Protein AF-G8HWZ5-F1 (afdb_monomer_lite)

InterPro domains:
  IPR032675 Leucine-rich repeat domain superfamily [G3DSA:3.80.10.10] (2-60)

Foldseek 3Di:
DPPDADALAPVQLVCLQPPDVVPDDDPDDQQVQAHCPDPVRGGPRSNPDDDDPCVRCVVVVVVVVVVVVVVVVVVVVVVCVVVVVVVVD

Radius of gyration: 23.53 Å; chains: 1; bounding box: 60×20×60 Å

Sequence (89 aa):
PSNNNFVCSCEFVSFFTHDVDHFITIRDNRHNYVCDTPFTLRGDAVDSVRLSVFECYLIPAVLVLCSLIIIVLGLIVVICYKFHIIWYL

Structure (mmCIF, N/CA/C/O backbone):
data_AF-G8HWZ5-F1
#
_entry.id   AF-G8HWZ5-F1
#
loop_
_atom_site.group_PDB
_atom_site.id
_atom_site.type_symbol
_atom_site.label_atom_id
_atom_site.label_alt_id
_atom_site.label_comp_id
_atom_site.label_asym_id
_atom_site.label_entity_id
_atom_site.label_seq_id
_atom_site.pdbx_PDB_ins_code
_atom_site.Cartn_x
_atom_site.Cartn_y
_atom_site.Cartn_z
_atom_site.occupancy
_atom_site.B_iso_or_equiv
_atom_site.auth_seq_id
_atom_site.auth_comp_id
_atom_site.auth_asym_id
_atom_site.auth_atom_id
_atom_site.pdbx_PDB_model_num
ATOM 1 N N . PRO A 1 1 ? -21.242 -3.967 22.590 1.00 51.53 1 PRO A N 1
ATOM 2 C CA . PRO A 1 1 ? -20.161 -3.886 21.580 1.00 51.53 1 PRO A CA 1
ATOM 3 C C . PRO A 1 1 ? -20.033 -5.215 20.825 1.00 51.53 1 PRO A C 1
ATOM 5 O O . PRO A 1 1 ? -19.814 -6.251 21.445 1.00 51.53 1 PRO A O 1
ATOM 8 N N . SER A 1 2 ? -20.243 -5.201 19.510 1.00 56.06 2 SER A N 1
ATOM 9 C CA . SER A 1 2 ? -19.944 -6.340 18.639 1.00 56.06 2 SER A CA 1
ATOM 10 C C . SER A 1 2 ? -18.441 -6.618 18.681 1.00 56.06 2 SER A C 1
ATOM 12 O O . SER A 1 2 ? -17.650 -5.756 18.306 1.00 56.06 2 SER A O 1
ATOM 14 N N . ASN A 1 3 ? -18.049 -7.790 19.178 1.00 70.81 3 ASN A N 1
ATOM 15 C CA . ASN A 1 3 ? -16.650 -8.166 19.381 1.00 70.81 3 ASN A CA 1
ATOM 16 C C . ASN A 1 3 ? -16.029 -8.681 18.070 1.00 70.81 3 ASN A C 1
ATOM 18 O O . ASN A 1 3 ? -15.742 -9.868 17.934 1.00 70.81 3 ASN A O 1
ATOM 22 N N . ASN A 1 4 ? -15.920 -7.793 17.080 1.00 84.25 4 ASN A N 1
ATOM 23 C CA . ASN A 1 4 ?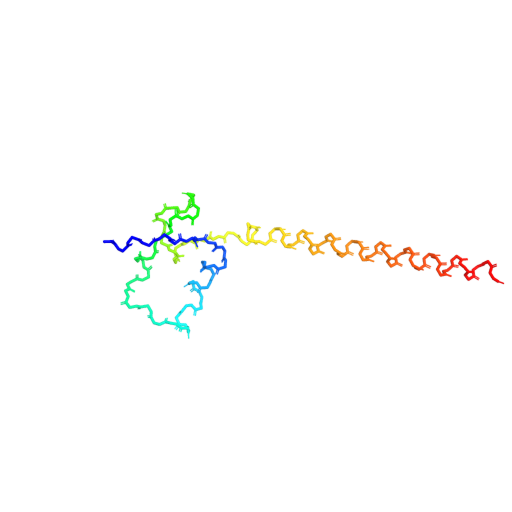 -15.330 -8.085 15.778 1.00 84.25 4 ASN A CA 1
ATOM 24 C C . ASN A 1 4 ? -13.879 -7.603 15.753 1.00 84.25 4 ASN A C 1
ATOM 26 O O . ASN A 1 4 ? -13.604 -6.454 16.089 1.00 84.25 4 ASN A O 1
ATOM 30 N N . ASN A 1 5 ? -12.968 -8.457 15.294 1.00 91.50 5 ASN A N 1
ATOM 31 C CA . ASN A 1 5 ? -11.554 -8.111 15.187 1.00 91.50 5 ASN A CA 1
ATOM 32 C C . ASN A 1 5 ? -11.257 -7.591 13.778 1.00 91.50 5 ASN A C 1
ATOM 34 O O . ASN A 1 5 ? -10.864 -8.354 12.896 1.00 91.50 5 ASN A O 1
ATOM 38 N N . PHE A 1 6 ? -11.490 -6.298 13.548 1.00 92.75 6 PHE A N 1
ATOM 39 C CA . PHE A 1 6 ? -11.214 -5.683 12.252 1.00 92.75 6 PHE A CA 1
ATOM 40 C C . PHE A 1 6 ? -9.713 -5.445 12.064 1.00 92.75 6 PHE A C 1
ATOM 42 O O . PHE A 1 6 ? -9.046 -4.853 12.915 1.00 92.75 6 PHE A O 1
ATOM 49 N N . VAL A 1 7 ? -9.187 -5.888 10.923 1.00 94.94 7 VAL A N 1
ATOM 50 C CA . VAL A 1 7 ? -7.800 -5.641 10.521 1.00 94.94 7 VAL A CA 1
ATOM 51 C C . VAL A 1 7 ? -7.773 -4.430 9.593 1.00 94.94 7 VAL A C 1
ATOM 53 O O . VAL A 1 7 ? -8.234 -4.496 8.457 1.00 94.94 7 VAL A O 1
ATOM 56 N N . CYS A 1 8 ? -7.216 -3.322 10.067 1.00 94.38 8 CYS A N 1
ATOM 57 C CA . CYS A 1 8 ? -7.099 -2.070 9.330 1.00 94.38 8 CYS A CA 1
ATOM 58 C C . CYS A 1 8 ? -5.864 -2.068 8.434 1.00 94.38 8 CYS A C 1
ATOM 60 O O . CYS A 1 8 ? -4.881 -1.369 8.672 1.00 94.38 8 CYS A O 1
ATOM 62 N N . SER A 1 9 ? -5.930 -2.902 7.397 1.00 92.50 9 SER A N 1
ATOM 63 C CA . SER A 1 9 ? -4.991 -2.883 6.283 1.00 92.50 9 SER A CA 1
ATOM 64 C C . SER A 1 9 ? -5.301 -1.730 5.325 1.00 92.50 9 SER A C 1
ATOM 66 O O . SER A 1 9 ? -6.419 -1.213 5.283 1.00 92.50 9 SER A O 1
ATOM 68 N N . CYS A 1 10 ? -4.317 -1.357 4.508 1.00 92.50 10 CYS A N 1
ATOM 69 C CA . CYS A 1 10 ? -4.471 -0.336 3.471 1.00 92.50 10 CYS A CA 1
ATOM 70 C C . CYS A 1 10 ? -5.653 -0.602 2.534 1.00 92.50 10 CYS A C 1
ATOM 72 O O . CYS A 1 10 ? -6.429 0.305 2.245 1.00 92.50 10 CYS A O 1
ATOM 74 N N . GLU A 1 11 ? -5.804 -1.849 2.089 1.00 90.62 11 GLU A N 1
ATOM 75 C CA . GLU A 1 11 ? -6.882 -2.256 1.188 1.00 90.62 11 GLU A CA 1
ATOM 76 C C . GLU A 1 11 ? -8.246 -2.141 1.872 1.00 90.62 11 GLU A C 1
ATOM 78 O O . GLU A 1 11 ? -9.162 -1.527 1.326 1.00 90.62 11 GLU A O 1
ATOM 83 N N . PHE A 1 12 ? -8.363 -2.650 3.103 1.00 92.31 12 PHE A N 1
ATOM 84 C CA . PHE A 1 12 ? -9.624 -2.627 3.833 1.00 92.31 12 PHE A CA 1
ATOM 85 C C . PHE A 1 12 ? -10.059 -1.205 4.188 1.00 92.31 12 PHE A C 1
ATOM 87 O O . PHE A 1 12 ? -11.210 -0.851 3.958 1.00 92.31 12 PHE A O 1
ATOM 94 N N . VAL A 1 13 ? -9.149 -0.366 4.692 1.00 93.00 13 VAL A N 1
ATOM 95 C CA . VAL A 1 13 ? -9.452 1.040 5.006 1.00 93.00 13 VAL A CA 1
ATOM 96 C C . VAL A 1 13 ? -9.825 1.812 3.738 1.00 93.00 13 VAL A C 1
ATOM 98 O O . VAL A 1 13 ? -10.784 2.584 3.758 1.00 93.00 13 VAL A O 1
ATOM 101 N N . SER A 1 14 ? -9.124 1.585 2.619 1.00 91.38 14 SER A N 1
ATOM 102 C CA . SER A 1 14 ? -9.452 2.215 1.333 1.00 91.38 14 SER A CA 1
ATOM 103 C C . SER A 1 14 ? -10.856 1.838 0.870 1.00 91.38 14 SER A C 1
ATOM 105 O O . SER A 1 14 ? -11.661 2.731 0.599 1.00 91.38 14 SER A O 1
ATOM 107 N N . PHE A 1 15 ? -11.161 0.538 0.854 1.00 91.50 15 PHE A N 1
ATOM 108 C CA . PHE A 1 15 ? -12.473 0.008 0.492 1.00 91.50 15 PHE A CA 1
ATOM 109 C C . PHE A 1 15 ? -13.572 0.541 1.418 1.00 91.50 15 PHE A C 1
ATOM 111 O O . PHE A 1 15 ? -14.592 1.052 0.959 1.00 91.50 15 PHE A O 1
ATOM 118 N N . PHE A 1 16 ? -13.357 0.476 2.734 1.00 92.00 16 PHE A N 1
ATOM 119 C CA . PHE A 1 16 ? -14.335 0.929 3.718 1.00 92.00 16 PHE A CA 1
ATOM 120 C C . PHE A 1 16 ? -14.594 2.432 3.605 1.00 92.00 16 PHE A C 1
ATOM 122 O O . PHE A 1 16 ? -15.710 2.894 3.808 1.00 92.00 16 PHE A O 1
ATOM 129 N N . THR A 1 17 ? -13.586 3.224 3.253 1.00 89.38 17 THR A N 1
ATOM 130 C CA . THR A 1 17 ? -13.745 4.676 3.127 1.00 89.38 17 THR A CA 1
ATOM 131 C C . THR A 1 17 ? -14.462 5.069 1.835 1.00 89.38 17 THR A C 1
ATOM 133 O O . THR A 1 17 ? -15.326 5.939 1.884 1.00 89.38 17 THR A O 1
ATOM 136 N N . HIS A 1 18 ? -14.142 4.436 0.702 1.00 88.56 18 HIS A N 1
ATOM 137 C CA . HIS A 1 18 ? -14.563 4.926 -0.619 1.00 88.56 18 HIS A CA 1
ATOM 138 C C . HIS A 1 18 ? -15.641 4.082 -1.301 1.00 88.56 18 HIS A C 1
ATOM 140 O O . HIS A 1 18 ? -16.456 4.627 -2.039 1.00 88.56 18 HIS A O 1
ATOM 146 N N . ASP A 1 19 ? -15.659 2.774 -1.059 1.00 90.25 19 ASP A N 1
ATOM 147 C CA . ASP A 1 19 ? -16.366 1.829 -1.925 1.00 90.25 19 ASP A CA 1
ATOM 148 C C . ASP A 1 19 ? -17.495 1.086 -1.215 1.00 90.25 19 ASP A C 1
ATOM 150 O O . ASP A 1 19 ? -18.453 0.660 -1.855 1.00 90.25 19 ASP A O 1
ATOM 154 N N . VAL A 1 20 ? -17.418 0.931 0.107 1.00 90.50 20 VAL A N 1
ATOM 155 C CA . VAL A 1 20 ? -18.324 0.055 0.863 1.00 90.50 20 VAL A CA 1
ATOM 156 C C . VAL A 1 20 ? -19.805 0.367 0.640 1.00 90.50 20 VAL A C 1
ATOM 158 O O . VAL A 1 20 ? -20.580 -0.566 0.455 1.00 90.50 20 VAL A O 1
ATOM 161 N N . ASP A 1 21 ? -20.189 1.643 0.542 1.00 88.94 21 ASP A N 1
ATOM 162 C CA . ASP A 1 21 ? -21.589 2.049 0.351 1.00 88.94 21 ASP A CA 1
ATOM 163 C C . ASP A 1 21 ? -22.121 1.722 -1.056 1.00 88.94 21 ASP A C 1
ATOM 165 O O . ASP A 1 21 ? -23.333 1.628 -1.254 1.00 88.94 21 ASP A O 1
ATOM 169 N N . HIS A 1 22 ? -21.236 1.509 -2.036 1.00 90.00 22 HIS A N 1
ATOM 170 C CA . HIS A 1 22 ? -21.622 1.031 -3.365 1.00 90.00 22 HIS A CA 1
ATOM 171 C C . HIS A 1 22 ? -21.918 -0.472 -3.381 1.00 90.00 22 HIS A C 1
ATOM 173 O O . HIS A 1 22 ? -22.698 -0.932 -4.215 1.00 90.00 22 HIS A O 1
ATOM 179 N N . PHE A 1 23 ? -21.303 -1.242 -2.480 1.00 88.19 23 PHE A N 1
ATOM 180 C CA . PHE A 1 23 ? -21.412 -2.701 -2.467 1.00 88.19 23 PHE A CA 1
ATOM 181 C C . PHE A 1 23 ? -22.386 -3.223 -1.412 1.00 88.19 23 PHE A C 1
ATOM 183 O O . PHE A 1 23 ? -23.039 -4.242 -1.636 1.00 88.19 23 PHE A O 1
ATOM 190 N N . ILE A 1 24 ? -22.485 -2.555 -0.263 1.00 87.88 24 ILE A N 1
ATOM 191 C CA . ILE A 1 24 ? -23.264 -3.016 0.885 1.00 87.88 24 ILE A CA 1
ATOM 192 C C . ILE A 1 24 ? -23.830 -1.850 1.697 1.00 87.88 24 ILE A C 1
ATOM 194 O O . ILE A 1 24 ? -23.165 -0.855 1.960 1.00 87.88 24 ILE A O 1
ATOM 198 N N . THR A 1 25 ? -25.066 -2.007 2.173 1.00 86.81 25 THR A N 1
ATOM 199 C CA . THR A 1 25 ? -25.672 -1.064 3.120 1.00 86.81 25 THR A CA 1
ATOM 200 C C . THR A 1 25 ? -25.249 -1.410 4.544 1.00 86.81 25 THR A C 1
ATOM 202 O O . THR A 1 25 ? -25.638 -2.448 5.086 1.00 86.81 25 THR A O 1
ATOM 205 N N . ILE A 1 26 ? -24.471 -0.528 5.170 1.00 86.50 26 ILE A N 1
ATOM 206 C CA . ILE A 1 26 ? -24.103 -0.649 6.581 1.00 86.50 26 ILE A CA 1
ATOM 207 C C . ILE A 1 26 ? -25.336 -0.314 7.435 1.00 86.50 26 ILE A C 1
ATOM 209 O O . ILE A 1 26 ? -25.883 0.782 7.352 1.00 86.50 26 ILE A O 1
ATOM 213 N N . ARG A 1 27 ? -25.811 -1.286 8.225 1.00 83.44 27 ARG A N 1
ATOM 214 C CA . ARG A 1 27 ? -27.040 -1.143 9.029 1.00 83.44 27 ARG A CA 1
ATOM 215 C C . ARG A 1 27 ? -26.835 -0.326 10.307 1.00 83.44 27 ARG A C 1
ATOM 217 O O . ARG A 1 27 ? -27.770 0.323 10.765 1.00 83.44 27 ARG A O 1
ATOM 224 N N . ASP A 1 28 ? -25.628 -0.373 10.859 1.00 85.44 28 ASP A N 1
ATOM 225 C CA . ASP A 1 28 ? -25.232 0.360 12.060 1.00 85.44 28 ASP A CA 1
ATOM 226 C C . ASP A 1 28 ? -24.364 1.580 11.694 1.00 85.44 28 ASP A C 1
ATOM 228 O O . ASP A 1 28 ? -23.999 1.785 10.539 1.00 85.44 28 ASP A O 1
ATOM 232 N N . ASN A 1 29 ? -24.009 2.417 12.671 1.00 85.81 29 ASN A N 1
ATOM 233 C CA . ASN A 1 29 ? -23.127 3.563 12.425 1.00 85.81 29 ASN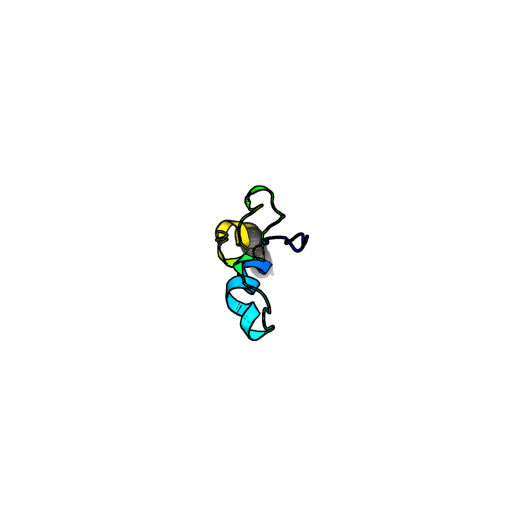 A CA 1
ATOM 234 C C . ASN A 1 29 ? -21.718 3.095 11.997 1.00 85.81 29 ASN A C 1
ATOM 236 O O . ASN A 1 29 ? -21.150 2.213 12.641 1.00 85.81 29 ASN A O 1
ATOM 240 N N . ARG A 1 30 ? -21.115 3.732 10.980 1.00 85.31 30 ARG A N 1
ATOM 241 C CA . ARG A 1 30 ? -19.721 3.494 10.539 1.00 85.31 30 ARG A CA 1
ATOM 242 C C . ARG A 1 30 ? -18.701 3.591 11.679 1.00 85.31 30 ARG A C 1
ATOM 244 O O . ARG A 1 30 ? -17.758 2.810 11.715 1.00 85.31 30 ARG A O 1
ATOM 251 N N . HIS A 1 31 ? -18.957 4.443 12.669 1.00 86.44 31 HIS A N 1
ATOM 252 C CA . HIS A 1 31 ? -18.100 4.591 13.850 1.00 86.44 31 HIS A CA 1
ATOM 253 C C . HIS A 1 31 ? -18.098 3.364 14.780 1.00 86.44 31 HIS A C 1
ATOM 255 O O . HIS A 1 31 ? -17.241 3.257 15.652 1.00 86.44 31 HIS A O 1
ATOM 261 N N . ASN A 1 32 ? -19.039 2.423 14.619 1.00 89.69 32 ASN A N 1
ATOM 262 C CA . ASN A 1 32 ? -19.054 1.177 15.393 1.00 89.69 32 ASN A CA 1
ATOM 263 C C . ASN A 1 32 ? -18.044 0.142 14.862 1.00 89.69 32 ASN A C 1
ATOM 265 O O . ASN A 1 32 ? -17.849 -0.900 15.491 1.00 89.69 32 ASN A O 1
ATOM 269 N N . TYR A 1 33 ? -17.419 0.409 13.713 1.00 90.69 33 TYR A N 1
ATOM 270 C CA . TYR A 1 33 ? -16.402 -0.437 13.104 1.00 90.69 33 TYR A CA 1
ATOM 271 C C . TYR A 1 33 ? -15.036 0.083 13.537 1.00 90.69 33 TYR A C 1
ATOM 273 O O . TYR A 1 33 ? -14.580 1.126 13.072 1.00 90.69 33 TYR A O 1
ATOM 281 N N . VAL A 1 34 ? -14.410 -0.635 14.467 1.00 93.75 34 VAL A N 1
ATOM 282 C CA . VAL A 1 34 ? -13.190 -0.202 15.155 1.00 93.75 34 VAL A CA 1
ATOM 283 C C . VAL A 1 34 ? -12.059 -1.178 14.873 1.00 93.75 34 VAL A C 1
ATOM 285 O O . VAL A 1 34 ? -12.232 -2.389 14.994 1.00 93.75 34 VAL A O 1
ATOM 288 N N . CYS A 1 35 ? -10.899 -0.654 14.507 1.00 94.69 35 CYS A N 1
ATOM 289 C CA . CYS A 1 35 ? -9.699 -1.433 14.261 1.00 94.69 35 CYS A CA 1
ATOM 290 C C . CYS A 1 35 ? -9.273 -2.192 15.526 1.00 94.69 35 CYS A C 1
ATOM 292 O O . CYS A 1 35 ? -9.132 -1.612 16.603 1.00 94.69 35 CYS A O 1
ATOM 294 N N . ASP A 1 36 ? -9.010 -3.488 15.388 1.00 95.38 36 ASP A N 1
ATOM 295 C CA . ASP A 1 36 ? -8.363 -4.295 16.424 1.00 95.38 36 ASP A CA 1
ATOM 296 C C . ASP A 1 36 ? -6.867 -4.489 16.132 1.00 95.38 36 ASP A C 1
ATOM 298 O O . ASP A 1 36 ? -6.045 -4.510 17.048 1.00 95.38 36 ASP A O 1
ATOM 302 N N . THR A 1 37 ? -6.511 -4.606 14.851 1.00 92.44 37 THR A N 1
ATOM 303 C CA . THR A 1 37 ? -5.144 -4.842 14.367 1.00 92.44 37 THR A CA 1
ATOM 304 C C . THR A 1 37 ? -4.845 -3.898 13.196 1.00 92.44 37 THR A C 1
ATOM 306 O O . THR A 1 37 ? -5.736 -3.688 12.375 1.00 92.44 37 THR A O 1
ATOM 309 N N . PRO A 1 38 ? -3.617 -3.367 13.039 1.00 92.00 38 PRO A N 1
ATOM 310 C CA . PRO A 1 38 ? -2.451 -3.492 13.921 1.00 92.00 38 PRO A CA 1
ATOM 311 C C . PRO A 1 38 ? -2.612 -2.729 15.243 1.00 92.00 38 PRO A C 1
ATOM 313 O O . PRO A 1 38 ? -3.451 -1.843 15.362 1.00 92.00 38 PRO A O 1
ATOM 316 N N . PHE A 1 39 ? -1.774 -3.056 16.234 1.00 90.50 39 PHE A N 1
ATOM 317 C CA . PHE A 1 39 ? -1.829 -2.449 17.573 1.00 90.50 39 PHE A CA 1
ATOM 318 C C . PHE A 1 39 ? -1.745 -0.914 17.552 1.00 90.50 39 PHE A C 1
ATOM 320 O O . PHE A 1 39 ? -2.363 -0.261 18.383 1.00 90.50 39 PHE A O 1
ATOM 327 N N . THR A 1 40 ? -1.025 -0.337 16.586 1.00 90.81 40 THR A N 1
ATOM 328 C CA . THR A 1 40 ? -0.887 1.118 16.411 1.00 90.81 40 THR A CA 1
ATOM 329 C C . THR A 1 40 ? -2.186 1.827 16.043 1.00 90.81 40 THR A C 1
ATOM 331 O O . THR A 1 40 ? -2.278 3.027 16.260 1.00 90.81 40 THR A O 1
ATOM 334 N N . LEU A 1 41 ? -3.158 1.100 15.488 1.00 93.06 41 LEU A N 1
ATOM 335 C CA . LEU A 1 41 ? -4.467 1.611 15.078 1.00 93.06 41 LEU A CA 1
ATOM 336 C C . LEU A 1 41 ? -5.591 1.064 15.964 1.00 93.06 41 LEU A C 1
ATOM 338 O O . LEU A 1 41 ? -6.765 1.293 15.697 1.00 93.06 41 LEU A O 1
ATOM 342 N N . ARG A 1 42 ? -5.262 0.275 16.994 1.00 93.56 42 ARG A N 1
ATOM 343 C CA . ARG A 1 42 ? -6.268 -0.390 17.819 1.00 93.56 42 ARG A CA 1
ATOM 344 C C . ARG A 1 42 ? -7.115 0.649 18.554 1.00 93.56 42 ARG A C 1
ATOM 346 O O . ARG A 1 42 ? -6.587 1.440 19.329 1.00 93.56 42 ARG A O 1
ATOM 353 N N . GLY A 1 43 ? -8.431 0.566 18.384 1.00 91.88 43 GLY A N 1
ATOM 354 C CA . GLY A 1 43 ? -9.386 1.497 18.987 1.00 91.88 43 GLY A CA 1
ATOM 355 C C . GLY A 1 43 ? -9.820 2.638 18.065 1.00 91.88 43 GLY A C 1
ATOM 356 O O . GLY A 1 43 ? -10.827 3.280 18.364 1.00 91.88 43 GLY A O 1
ATOM 357 N N . ASP A 1 44 ? -9.143 2.840 16.932 1.00 93.00 44 ASP A N 1
ATOM 358 C CA . ASP A 1 44 ? -9.538 3.845 15.946 1.00 93.00 44 ASP A CA 1
ATOM 359 C C . ASP A 1 44 ? -10.70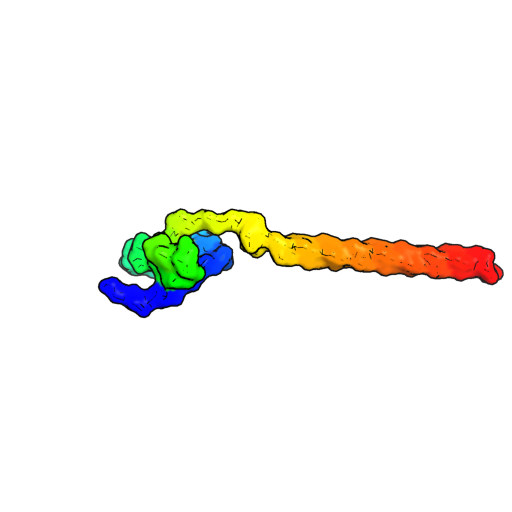8 3.347 15.091 1.00 93.00 44 ASP A C 1
ATOM 361 O O . ASP A 1 44 ? -10.786 2.169 14.726 1.00 93.00 44 ASP A O 1
ATOM 365 N N . ALA A 1 45 ? -11.631 4.245 14.742 1.00 92.69 45 ALA A N 1
ATOM 366 C CA . ALA A 1 45 ? -12.708 3.920 13.813 1.00 92.69 45 ALA A CA 1
ATOM 367 C C . ALA A 1 45 ? -12.144 3.753 12.394 1.00 92.69 45 ALA A C 1
ATOM 369 O O . ALA A 1 45 ? -11.338 4.573 11.946 1.00 92.69 45 ALA A O 1
ATOM 370 N N . VAL A 1 46 ? -12.582 2.721 11.671 1.00 92.44 46 VAL A N 1
ATOM 371 C CA . VAL A 1 46 ? -12.046 2.364 10.342 1.00 92.44 46 VAL A CA 1
ATOM 372 C C . VAL A 1 46 ? -12.139 3.531 9.346 1.00 92.44 46 VAL A C 1
ATOM 374 O O . VAL A 1 46 ? -11.245 3.703 8.523 1.00 92.44 46 VAL A O 1
ATOM 377 N N . ASP A 1 47 ? -13.184 4.356 9.433 1.00 89.31 47 ASP A N 1
ATOM 378 C CA . ASP A 1 47 ? -13.410 5.530 8.575 1.00 89.31 47 ASP A CA 1
ATOM 379 C C . ASP A 1 47 ? -12.573 6.767 8.955 1.00 89.31 47 ASP A C 1
ATOM 381 O O . ASP A 1 47 ? -12.429 7.698 8.156 1.00 89.31 47 ASP A O 1
ATOM 385 N N . SER A 1 48 ? -11.998 6.775 10.158 1.00 89.12 48 SER A N 1
ATOM 386 C CA . SER A 1 48 ? -11.123 7.840 10.656 1.00 89.12 48 SER A CA 1
ATOM 387 C C . SER A 1 48 ? -9.640 7.585 10.370 1.00 89.12 48 SER A C 1
ATOM 389 O O . SER A 1 48 ? -8.843 8.526 10.341 1.00 89.12 48 SER A O 1
ATOM 391 N N . VAL A 1 49 ? -9.264 6.329 10.105 1.00 91.06 49 VAL A N 1
ATOM 392 C CA . VAL A 1 49 ? -7.877 5.937 9.843 1.00 91.06 49 VAL A CA 1
ATOM 393 C C . VAL A 1 49 ? -7.396 6.503 8.507 1.00 91.06 49 VAL A C 1
ATOM 395 O O . VAL A 1 49 ? -7.976 6.276 7.445 1.00 91.06 49 VAL A O 1
ATOM 398 N N . ARG A 1 50 ? -6.262 7.207 8.545 1.00 85.38 50 ARG A N 1
ATOM 399 C CA . ARG A 1 50 ? -5.558 7.701 7.355 1.00 85.38 50 ARG A CA 1
ATOM 400 C C . ARG A 1 50 ? -4.192 7.035 7.261 1.00 85.38 50 ARG A C 1
ATOM 402 O O . ARG A 1 50 ? -3.228 7.478 7.876 1.00 85.38 50 ARG A O 1
ATOM 409 N N . LEU A 1 51 ? -4.121 5.960 6.482 1.00 84.69 51 LEU A N 1
ATOM 410 C CA . LEU A 1 51 ? -2.861 5.293 6.159 1.00 84.69 51 LEU A CA 1
ATOM 411 C C . LEU A 1 51 ? -2.115 6.087 5.082 1.00 84.69 51 LEU A C 1
ATOM 413 O O . LEU A 1 51 ? -2.703 6.531 4.095 1.00 84.69 51 LEU A O 1
ATOM 417 N N . SER A 1 52 ? -0.811 6.274 5.276 1.00 81.69 52 SER A N 1
ATOM 418 C CA . SER A 1 52 ? 0.032 6.941 4.286 1.00 81.69 52 SER A CA 1
ATOM 419 C C . SER A 1 52 ? 0.183 6.065 3.044 1.00 81.69 52 SER A C 1
ATOM 421 O O . SER A 1 52 ? 0.466 4.872 3.144 1.00 81.69 52 SER A O 1
ATOM 423 N N . VAL A 1 53 ? 0.074 6.668 1.859 1.00 73.81 53 VAL A N 1
ATOM 424 C CA . VAL A 1 53 ? 0.314 5.985 0.574 1.00 73.81 53 VAL A CA 1
ATOM 425 C C . VAL A 1 53 ? 1.718 5.372 0.542 1.00 73.81 53 VAL A C 1
ATOM 427 O O . VAL A 1 53 ? 1.911 4.295 -0.012 1.00 73.81 53 VAL A O 1
ATOM 430 N N . PHE A 1 54 ? 2.694 6.009 1.192 1.00 74.56 54 PHE A N 1
ATOM 431 C CA . PHE A 1 54 ? 4.049 5.474 1.284 1.00 74.56 54 PHE A CA 1
ATOM 432 C C . PHE A 1 54 ? 4.096 4.139 2.040 1.00 74.56 54 PHE A C 1
ATOM 434 O O . PHE A 1 54 ? 4.696 3.198 1.537 1.00 74.56 54 PHE A O 1
ATOM 441 N N . GLU A 1 55 ? 3.408 4.013 3.178 1.00 78.94 55 GLU A N 1
ATOM 442 C CA . GLU A 1 55 ? 3.327 2.750 3.938 1.00 78.94 55 GLU A CA 1
ATOM 443 C C . GLU A 1 55 ? 2.675 1.639 3.100 1.00 78.94 55 GLU A C 1
ATOM 445 O O . GLU A 1 55 ? 3.139 0.501 3.079 1.00 78.94 55 GLU A O 1
ATOM 450 N N . CYS A 1 56 ? 1.626 1.983 2.348 1.00 86.81 56 CYS A N 1
ATOM 451 C CA . CYS A 1 56 ? 0.849 1.017 1.575 1.00 86.81 56 CYS A CA 1
ATOM 452 C C . CYS A 1 56 ? 1.521 0.567 0.270 1.00 86.81 56 CYS A C 1
ATOM 454 O O . CYS A 1 56 ? 1.304 -0.561 -0.171 1.00 86.81 56 CYS A O 1
ATOM 456 N N . TYR A 1 57 ? 2.319 1.433 -0.364 1.00 87.50 57 TYR A N 1
ATOM 457 C CA . TYR A 1 57 ? 2.835 1.203 -1.717 1.00 87.50 57 TYR A CA 1
ATOM 458 C C . TYR A 1 57 ? 4.364 1.143 -1.824 1.00 87.50 57 TYR A C 1
ATOM 460 O O . TYR A 1 57 ? 4.871 0.912 -2.919 1.00 87.50 57 TYR A O 1
ATOM 468 N N . LEU A 1 58 ? 5.124 1.284 -0.734 1.00 88.19 58 LEU A N 1
ATOM 469 C CA . LEU A 1 58 ? 6.591 1.232 -0.793 1.00 88.19 58 LEU A CA 1
ATOM 470 C C . LEU A 1 58 ? 7.111 -0.109 -1.322 1.00 88.19 58 LEU A C 1
ATOM 472 O O . LEU A 1 58 ? 7.922 -0.132 -2.244 1.00 88.19 58 LEU A O 1
ATOM 4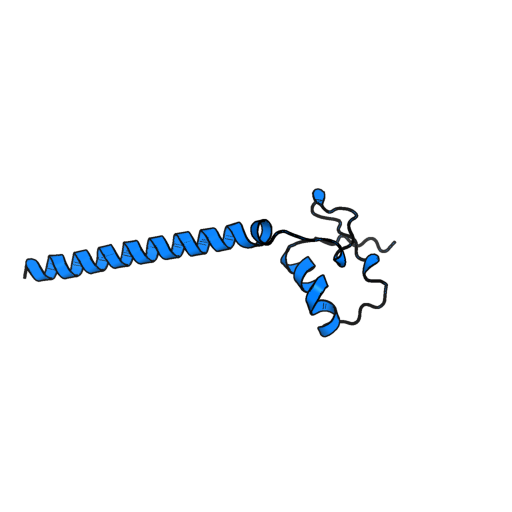76 N N . ILE A 1 59 ? 6.616 -1.228 -0.790 1.00 88.00 59 ILE A N 1
ATOM 477 C CA . ILE A 1 59 ? 7.045 -2.569 -1.214 1.00 88.00 59 ILE A CA 1
ATOM 478 C C . ILE A 1 59 ? 6.751 -2.819 -2.705 1.00 88.00 59 ILE A C 1
ATOM 480 O O . ILE A 1 59 ? 7.692 -3.138 -3.440 1.00 88.00 59 ILE A O 1
ATOM 484 N N . PRO A 1 60 ? 5.503 -2.666 -3.200 1.00 88.25 60 PRO A N 1
ATOM 485 C CA . PRO A 1 60 ? 5.226 -2.883 -4.618 1.00 88.25 60 PRO A CA 1
ATOM 486 C C . PRO A 1 60 ? 5.963 -1.881 -5.514 1.00 88.25 60 PRO A C 1
ATOM 488 O O . PRO A 1 60 ? 6.442 -2.272 -6.576 1.00 88.25 60 PRO A O 1
ATOM 491 N N . ALA A 1 61 ? 6.133 -0.622 -5.093 1.00 89.56 61 ALA A N 1
ATOM 492 C CA . ALA A 1 61 ? 6.892 0.364 -5.859 1.00 89.56 61 ALA A CA 1
ATOM 493 C C . ALA A 1 61 ? 8.366 -0.038 -6.024 1.00 89.56 61 ALA A C 1
ATOM 495 O O . ALA A 1 61 ? 8.899 0.022 -7.134 1.00 89.56 61 ALA A O 1
ATOM 496 N N . VAL A 1 62 ? 9.017 -0.498 -4.949 1.00 92.44 62 VAL A N 1
ATOM 497 C CA . VAL A 1 62 ? 10.401 -0.996 -5.001 1.00 92.44 62 VAL A CA 1
ATOM 498 C C . VAL A 1 62 ? 10.498 -2.216 -5.914 1.00 92.44 62 VAL A C 1
ATOM 500 O O . VAL A 1 62 ? 11.401 -2.288 -6.743 1.00 92.44 62 VAL A O 1
ATOM 503 N N . LEU A 1 63 ? 9.548 -3.148 -5.827 1.00 94.75 63 LEU A N 1
ATOM 504 C CA . LEU A 1 63 ? 9.535 -4.341 -6.672 1.00 94.75 63 LEU A CA 1
ATOM 505 C C . LEU A 1 63 ? 9.398 -3.997 -8.164 1.00 94.75 63 LEU A C 1
ATOM 507 O O . LEU A 1 63 ? 10.129 -4.548 -8.992 1.00 94.75 63 LEU A O 1
ATOM 511 N N . VAL A 1 64 ? 8.515 -3.058 -8.512 1.00 95.38 64 VAL A N 1
ATOM 512 C CA . VAL A 1 64 ? 8.367 -2.552 -9.886 1.00 95.38 64 VAL A CA 1
ATOM 513 C C . VAL A 1 64 ? 9.662 -1.894 -10.359 1.00 95.38 64 VAL A C 1
ATOM 515 O O . VAL A 1 64 ? 10.145 -2.210 -11.446 1.00 95.38 64 VAL A O 1
ATOM 518 N N . LEU A 1 65 ? 10.268 -1.036 -9.535 1.00 96.19 65 LEU A N 1
ATOM 519 C CA . LEU A 1 65 ? 11.524 -0.364 -9.864 1.00 96.19 65 LEU A CA 1
ATOM 520 C C . LEU A 1 65 ? 12.659 -1.366 -10.120 1.00 96.19 65 LEU A C 1
ATOM 522 O O . LEU A 1 65 ? 13.335 -1.288 -11.146 1.00 96.19 65 LEU A O 1
ATOM 526 N N . CYS A 1 66 ? 12.844 -2.336 -9.223 1.00 97.69 66 CYS A N 1
ATOM 527 C CA . CYS A 1 66 ? 13.846 -3.389 -9.381 1.00 97.69 66 CYS A CA 1
ATOM 528 C C . CYS A 1 66 ? 13.611 -4.210 -10.654 1.00 97.69 66 CYS A C 1
ATOM 530 O O . CYS A 1 66 ? 14.557 -4.488 -11.391 1.00 97.69 66 CYS A O 1
ATOM 532 N N . SER A 1 67 ? 12.355 -4.550 -10.946 1.00 98.00 67 SER A N 1
ATOM 533 C CA . SER A 1 67 ? 11.991 -5.292 -12.157 1.00 98.00 67 SER A CA 1
ATOM 534 C C . SER A 1 67 ? 12.367 -4.517 -13.424 1.00 98.00 67 SER A C 1
ATOM 536 O O . SER A 1 67 ? 12.979 -5.080 -14.330 1.00 98.00 67 SER A O 1
ATOM 538 N N . LEU A 1 68 ? 12.082 -3.212 -13.472 1.00 98.25 68 LEU A N 1
ATOM 539 C CA . LEU A 1 68 ? 12.448 -2.350 -14.600 1.00 98.25 68 LEU A CA 1
ATOM 540 C C . LEU A 1 68 ? 13.966 -2.285 -14.810 1.00 98.25 68 LEU A C 1
ATOM 542 O O . LEU A 1 68 ? 14.428 -2.389 -15.946 1.00 98.25 68 LEU A O 1
ATOM 546 N N . ILE A 1 69 ? 14.749 -2.172 -13.733 1.00 98.31 69 ILE A N 1
ATOM 547 C CA . ILE A 1 69 ? 16.218 -2.152 -13.811 1.00 98.31 69 ILE A CA 1
ATOM 548 C C . ILE A 1 69 ? 16.745 -3.455 -14.422 1.00 98.31 69 ILE A C 1
ATOM 550 O O . ILE A 1 69 ? 17.575 -3.417 -15.331 1.00 98.31 69 ILE A O 1
ATOM 554 N N . ILE A 1 70 ? 16.244 -4.607 -13.968 1.00 98.31 70 ILE A N 1
ATOM 555 C CA . ILE A 1 70 ? 16.657 -5.919 -14.487 1.00 98.31 70 ILE A CA 1
ATOM 556 C C . ILE A 1 70 ? 16.333 -6.041 -15.980 1.00 98.31 70 ILE A C 1
ATOM 558 O O . ILE A 1 70 ? 17.179 -6.491 -16.753 1.00 98.31 70 ILE A O 1
ATOM 562 N N . ILE A 1 71 ? 15.142 -5.602 -16.399 1.00 98.38 71 ILE A N 1
ATOM 563 C CA . ILE A 1 71 ? 14.734 -5.601 -17.812 1.00 98.38 71 ILE A CA 1
ATOM 564 C C . ILE A 1 71 ? 15.699 -4.752 -18.643 1.00 98.38 71 ILE A C 1
ATOM 566 O O . ILE A 1 71 ? 16.195 -5.217 -19.668 1.00 98.38 71 ILE A O 1
ATOM 570 N N . VAL A 1 72 ? 16.009 -3.531 -18.199 1.00 98.25 72 V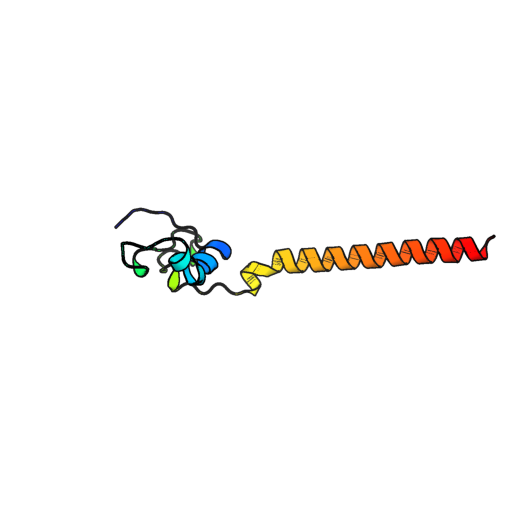AL A N 1
ATOM 571 C CA . VAL A 1 72 ? 16.927 -2.627 -18.908 1.00 98.25 72 VAL A CA 1
ATOM 572 C C . VAL A 1 72 ? 18.320 -3.242 -19.037 1.00 98.25 72 VAL A C 1
ATOM 574 O O . VAL A 1 72 ? 18.887 -3.243 -20.128 1.00 98.25 72 VAL A O 1
ATOM 577 N N . LEU A 1 73 ? 18.858 -3.819 -17.962 1.00 97.75 73 LEU A N 1
ATOM 578 C CA . LEU A 1 73 ? 20.155 -4.498 -17.993 1.00 97.75 73 LEU A CA 1
ATOM 579 C C . LEU A 1 73 ? 20.146 -5.693 -18.953 1.00 97.75 73 LEU A C 1
ATOM 581 O O . LEU A 1 73 ? 21.072 -5.850 -19.748 1.00 97.75 73 LEU A O 1
ATOM 585 N N . GLY A 1 74 ? 19.085 -6.502 -18.933 1.00 96.88 74 GLY A N 1
ATOM 586 C CA . GLY A 1 74 ? 18.909 -7.615 -19.864 1.00 96.88 74 GLY A CA 1
ATOM 587 C C . GLY A 1 74 ? 18.885 -7.155 -21.324 1.00 96.88 74 GLY A C 1
ATOM 588 O O . GLY A 1 74 ? 19.570 -7.737 -22.165 1.00 96.88 74 GLY A O 1
ATOM 589 N N . LEU A 1 75 ? 18.163 -6.071 -21.622 1.00 96.88 75 LEU A N 1
ATOM 590 C CA . LEU A 1 75 ? 18.131 -5.474 -22.959 1.00 96.88 75 LEU A CA 1
ATOM 591 C C . LEU A 1 75 ? 19.517 -4.993 -23.398 1.00 96.88 75 LEU A C 1
ATOM 593 O O . LEU A 1 75 ? 19.917 -5.275 -24.526 1.00 96.88 75 LEU A O 1
ATOM 597 N N . ILE A 1 76 ? 20.272 -4.333 -22.514 1.00 95.75 76 ILE A N 1
ATOM 598 C CA . ILE A 1 76 ? 21.647 -3.899 -22.796 1.00 95.75 76 ILE A CA 1
ATOM 599 C C . ILE A 1 76 ? 22.524 -5.105 -23.149 1.00 95.75 76 ILE A C 1
ATOM 601 O O . ILE A 1 76 ? 23.204 -5.076 -24.171 1.00 95.75 76 ILE A O 1
ATOM 605 N N . VAL A 1 77 ? 22.468 -6.189 -22.369 1.00 95.00 77 VAL A N 1
ATOM 606 C CA . VAL A 1 77 ? 23.243 -7.413 -22.638 1.00 95.00 77 VAL A CA 1
ATOM 607 C C . VAL A 1 77 ? 22.887 -8.012 -24.000 1.00 95.00 77 VAL A C 1
ATOM 609 O O . VAL A 1 77 ? 23.784 -8.346 -24.773 1.00 95.00 77 VAL A O 1
ATOM 612 N N . VAL A 1 78 ? 21.596 -8.113 -24.329 1.00 94.50 78 VAL A N 1
ATOM 613 C CA . VAL A 1 78 ? 21.132 -8.645 -25.623 1.00 94.50 78 VAL A CA 1
ATOM 614 C C . VAL A 1 78 ? 21.608 -7.776 -26.785 1.00 94.50 78 VAL A C 1
ATOM 616 O O . VAL A 1 78 ? 22.089 -8.299 -27.790 1.00 94.50 78 VAL A O 1
ATOM 619 N N . ILE A 1 79 ? 21.495 -6.455 -26.650 1.00 93.56 79 ILE A N 1
ATOM 620 C CA . ILE A 1 79 ? 21.960 -5.484 -27.642 1.00 93.56 79 ILE A CA 1
ATOM 621 C C . ILE A 1 79 ? 23.469 -5.642 -27.837 1.00 93.56 79 ILE A C 1
ATOM 623 O O . ILE A 1 79 ? 23.912 -5.886 -28.958 1.00 93.56 79 ILE A O 1
ATOM 627 N N . CYS A 1 80 ? 24.252 -5.594 -26.758 1.00 90.25 80 CYS A N 1
ATOM 628 C CA . CYS A 1 80 ? 25.699 -5.782 -26.807 1.00 90.25 80 CYS A CA 1
ATOM 629 C C . CYS A 1 80 ? 26.077 -7.111 -27.466 1.00 90.25 80 CYS A C 1
ATOM 631 O O . CYS A 1 80 ? 26.943 -7.119 -28.331 1.00 90.25 80 CYS A O 1
ATOM 633 N N . TYR A 1 81 ? 25.402 -8.212 -27.131 1.00 87.94 81 TYR A N 1
ATOM 634 C CA . TYR A 1 81 ? 25.649 -9.516 -27.745 1.00 87.94 81 TYR A CA 1
ATOM 635 C C . TYR A 1 81 ? 25.377 -9.509 -29.255 1.00 87.94 81 TYR A C 1
ATOM 637 O O . TYR A 1 81 ? 26.219 -9.963 -30.027 1.00 87.94 81 TYR A O 1
ATOM 645 N N . LYS A 1 82 ? 24.243 -8.948 -29.702 1.00 86.38 82 LYS A N 1
ATOM 646 C CA . LYS A 1 82 ? 23.926 -8.862 -31.137 1.00 86.38 82 LYS A CA 1
ATOM 647 C C . LYS A 1 82 ? 24.918 -7.975 -31.884 1.00 86.38 82 LYS A C 1
ATOM 649 O O . LYS A 1 82 ? 25.419 -8.395 -32.919 1.00 86.38 82 LYS A O 1
ATOM 654 N N . PHE A 1 83 ? 25.218 -6.782 -31.374 1.00 81.38 83 PHE A N 1
ATOM 655 C CA . PHE A 1 83 ? 26.157 -5.865 -32.025 1.00 81.38 83 PHE A CA 1
ATOM 656 C C . PHE A 1 83 ? 27.596 -6.387 -32.001 1.00 81.38 83 PHE A C 1
ATOM 658 O O . PHE A 1 83 ? 28.308 -6.216 -32.986 1.00 81.38 83 PHE A O 1
ATOM 665 N N . HIS A 1 84 ? 28.011 -7.071 -30.931 1.00 73.62 84 HIS A N 1
ATOM 666 C CA . HIS A 1 84 ? 29.307 -7.740 -30.879 1.00 73.62 84 HIS A CA 1
ATOM 667 C C . HIS A 1 84 ? 29.363 -8.873 -31.906 1.00 73.62 84 HIS A C 1
ATOM 669 O O . HIS A 1 84 ? 30.288 -8.905 -32.696 1.00 73.62 84 HIS A O 1
ATOM 675 N N . ILE A 1 85 ? 28.361 -9.754 -31.993 1.00 64.56 85 ILE A N 1
ATOM 676 C CA . ILE A 1 85 ? 28.341 -10.805 -33.029 1.00 64.56 85 ILE A CA 1
ATOM 677 C C . ILE A 1 85 ? 28.390 -10.221 -34.440 1.00 64.56 85 ILE A C 1
ATOM 679 O O . ILE A 1 85 ? 29.131 -10.734 -35.270 1.00 64.56 85 ILE A O 1
ATOM 683 N N . ILE A 1 86 ? 27.638 -9.150 -34.707 1.00 67.00 86 ILE A N 1
ATOM 684 C CA . ILE A 1 86 ? 27.616 -8.497 -36.023 1.00 67.00 86 ILE A CA 1
ATOM 685 C C . ILE A 1 86 ? 29.005 -7.981 -36.429 1.00 67.00 86 ILE A C 1
ATOM 687 O O . ILE A 1 86 ? 29.312 -7.974 -37.612 1.00 67.00 86 ILE A O 1
ATOM 691 N N . TRP A 1 87 ? 29.850 -7.571 -35.480 1.00 60.94 87 TRP A N 1
ATOM 692 C CA . TRP A 1 87 ? 31.215 -7.114 -35.772 1.00 60.94 87 TRP A CA 1
ATOM 693 C C . TRP A 1 87 ? 32.216 -8.239 -36.059 1.00 60.94 87 TRP A C 1
ATOM 695 O O . TRP A 1 87 ? 33.272 -7.969 -36.625 1.00 60.94 87 TRP A O 1
ATOM 705 N N . TYR A 1 88 ? 31.924 -9.469 -35.634 1.00 59.03 88 TYR A N 1
ATOM 706 C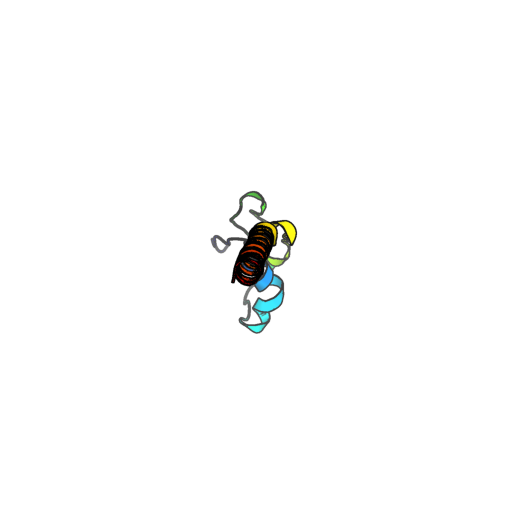 CA . TYR A 1 88 ? 32.833 -10.614 -35.769 1.00 59.03 88 TYR A CA 1
ATOM 707 C C . TYR A 1 88 ? 32.460 -11.568 -36.918 1.00 59.03 88 TYR A C 1
ATOM 709 O O . TYR A 1 88 ? 33.190 -12.535 -37.139 1.00 59.03 88 TYR A O 1
ATOM 717 N N . LEU A 1 89 ? 31.348 -11.321 -37.620 1.00 54.81 89 LEU A N 1
ATOM 718 C CA . LEU A 1 89 ? 30.908 -12.065 -38.807 1.00 54.81 89 LEU A CA 1
ATOM 719 C C . LEU A 1 89 ? 31.332 -11.339 -40.090 1.00 54.81 89 LEU A C 1
ATOM 721 O O . LEU A 1 89 ? 31.750 -12.038 -41.038 1.00 54.81 89 LEU A O 1
#

Secondary structure (DSSP, 8-state):
-----EE--HHHHHHHHHTHHHH---SS-GGG-BEEESGGGTT-BTTT----HHHHHHHHHHHHHHHHHHHHHHHHHHHHHHHHHHHH-

Organism: Labeo rohita (NCBI:txid84645)

pLDDT: mean 87.77, std 10.12, range [51.53, 98.38]